Protein AF-A0A7X7US74-F1 (afdb_monomer)

Sequence (94 aa):
MIVTRLIMLAFLFCMTSCQKEELHFKEGDMEITVNPGEQWLHDFPLFLGFKQKNTPQFAIWIEDISGNYLATIFVTRKIATEGWIFNKGNRRKE

Solvent-accessible surface area (backbone atoms only — not comparable to full-atom values): 6534 Å² total; per-residue (Å²): 115,67,68,63,52,51,53,52,52,55,57,60,63,72,68,78,79,79,85,79,82,81,84,85,84,57,95,89,60,86,88,85,85,87,81,82,56,91,74,41,62,36,79,42,80,46,77,95,80,42,66,44,79,42,68,81,77,59,71,45,67,46,59,50,99,85,68,47,83,73,49,78,78,44,64,35,64,56,67,75,63,59,67,51,101,76,34,93,89,58,76,81,83,123

Mean predicted aligned error: 10.54 Å

Radius of gyration: 20.47 Å; Cα contacts (8 Å, |Δi|>4): 63; chains: 1; bounding box: 44×31×70 Å

Foldseek 3Di:
DVVVVVVVVVVVVVPPPDDDDDDDDDPPDDDDDDDDDPVQWDWDADPPRDTDTDGDWDWDFDAPPVRHTDGTPDGDPCVVVVDDPPSPVPPPPD

Structure (mmCIF, N/CA/C/O backbone):
data_AF-A0A7X7US74-F1
#
_entry.id   AF-A0A7X7US74-F1
#
loop_
_atom_site.group_PDB
_atom_site.id
_atom_site.type_symbol
_atom_site.label_atom_id
_atom_site.label_alt_id
_atom_site.label_comp_id
_atom_site.label_asym_id
_atom_site.label_entity_id
_atom_site.label_seq_id
_atom_site.pdbx_PDB_ins_code
_atom_site.Cartn_x
_atom_site.Cartn_y
_atom_site.Cartn_z
_atom_site.occupancy
_atom_site.B_iso_or_equiv
_atom_site.auth_seq_id
_atom_site.auth_comp_id
_atom_site.auth_asym_id
_atom_site.auth_atom_id
_atom_site.pdbx_PDB_model_num
ATOM 1 N N . MET A 1 1 ? -6.739 -5.568 -45.181 1.00 63.19 1 MET A N 1
ATOM 2 C CA . MET A 1 1 ? -7.502 -4.544 -44.423 1.00 63.19 1 MET A CA 1
ATOM 3 C C . MET A 1 1 ? -8.156 -5.083 -43.148 1.00 63.19 1 MET A C 1
ATOM 5 O O . MET A 1 1 ? -8.179 -4.359 -42.166 1.00 63.19 1 MET A O 1
ATOM 9 N N . ILE A 1 2 ? -8.670 -6.321 -43.118 1.00 77.00 2 ILE A N 1
ATOM 10 C CA . ILE A 1 2 ? -9.289 -6.912 -41.909 1.00 77.00 2 ILE A CA 1
ATOM 11 C C . ILE A 1 2 ? -8.244 -7.268 -40.836 1.00 77.00 2 ILE A C 1
ATOM 13 O O . ILE A 1 2 ? -8.411 -6.923 -39.673 1.00 77.00 2 ILE A O 1
ATOM 17 N N . VAL A 1 3 ? -7.119 -7.865 -41.239 1.00 78.31 3 VAL A N 1
ATOM 18 C CA . VAL A 1 3 ? -6.031 -8.262 -40.324 1.00 78.31 3 VAL A CA 1
ATOM 19 C C . VAL A 1 3 ? -5.415 -7.056 -39.607 1.00 78.31 3 VAL A C 1
ATOM 21 O O . VAL A 1 3 ? -5.217 -7.083 -38.399 1.00 78.31 3 VAL A O 1
ATOM 24 N N . THR A 1 4 ? -5.198 -5.948 -40.319 1.00 75.00 4 THR A N 1
ATOM 25 C CA . THR A 1 4 ? -4.694 -4.702 -39.724 1.00 75.00 4 THR A CA 1
ATOM 26 C C . THR A 1 4 ? -5.680 -4.063 -38.742 1.00 75.00 4 THR A C 1
ATOM 28 O O . THR A 1 4 ? -5.248 -3.481 -37.753 1.00 75.00 4 THR A O 1
ATOM 31 N N . ARG A 1 5 ? -6.996 -4.214 -38.952 1.00 77.12 5 ARG A N 1
ATOM 32 C CA . ARG A 1 5 ? -8.019 -3.752 -37.995 1.00 77.12 5 ARG A CA 1
ATOM 33 C C . ARG A 1 5 ? -8.062 -4.609 -36.727 1.00 77.12 5 ARG A C 1
ATOM 35 O O . ARG A 1 5 ? -8.221 -4.056 -35.646 1.00 77.12 5 ARG A O 1
ATOM 42 N N . LEU A 1 6 ? -7.866 -5.922 -36.847 1.00 81.00 6 LEU A N 1
ATOM 43 C CA . LEU A 1 6 ? -7.801 -6.839 -35.701 1.00 81.00 6 LEU A CA 1
ATOM 44 C C . LEU A 1 6 ? -6.566 -6.581 -34.824 1.00 81.00 6 LEU A C 1
ATOM 46 O O . LEU A 1 6 ? -6.682 -6.550 -33.603 1.00 81.00 6 LEU A O 1
ATOM 50 N N . ILE A 1 7 ? -5.409 -6.318 -35.440 1.00 82.19 7 ILE A N 1
ATOM 51 C CA . ILE A 1 7 ? -4.170 -5.985 -34.717 1.00 82.19 7 ILE A CA 1
ATOM 52 C C . ILE A 1 7 ? -4.311 -4.653 -33.963 1.00 82.19 7 ILE A C 1
ATOM 54 O O . ILE A 1 7 ? -3.919 -4.561 -32.802 1.00 82.19 7 ILE A O 1
ATOM 58 N N . MET A 1 8 ? -4.925 -3.639 -34.583 1.00 78.94 8 MET A N 1
ATOM 59 C CA . MET A 1 8 ? -5.200 -2.354 -33.923 1.00 78.94 8 MET A CA 1
ATOM 60 C C . MET A 1 8 ? -6.168 -2.497 -32.737 1.00 78.94 8 MET A C 1
ATOM 62 O O . MET A 1 8 ? -5.965 -1.853 -31.709 1.00 78.94 8 MET A O 1
ATOM 66 N N . LEU A 1 9 ? -7.186 -3.362 -32.840 1.00 80.81 9 LEU A N 1
ATOM 67 C CA . LEU A 1 9 ? -8.120 -3.628 -31.737 1.00 80.81 9 LEU A CA 1
ATOM 68 C C . LEU A 1 9 ? -7.439 -4.331 -30.552 1.00 80.81 9 LE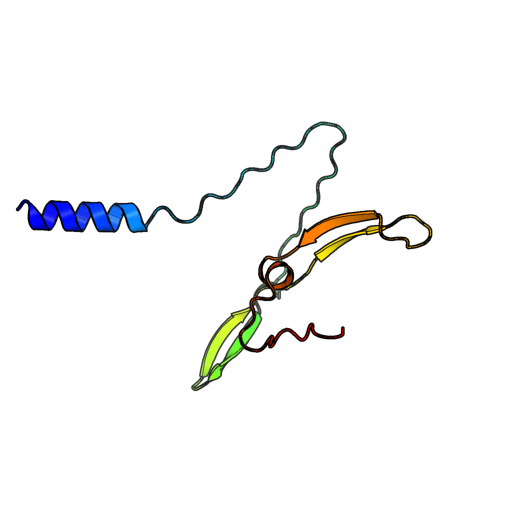U A C 1
ATOM 70 O O . LEU A 1 9 ? -7.699 -3.984 -29.402 1.00 80.81 9 LEU A 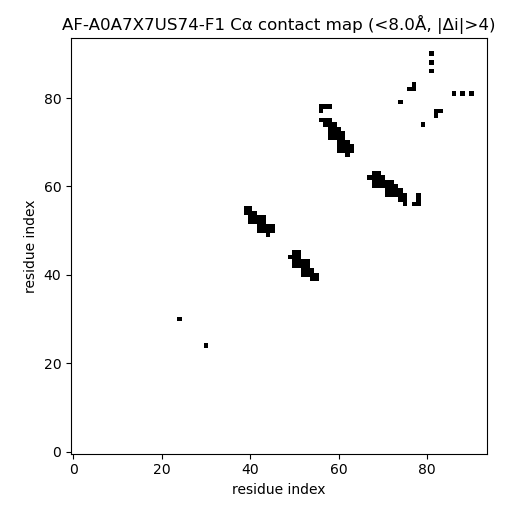O 1
ATOM 74 N N . ALA A 1 10 ? -6.549 -5.289 -30.830 1.00 79.50 10 ALA A N 1
ATOM 75 C CA . ALA A 1 10 ? -5.786 -5.997 -29.803 1.00 79.50 10 ALA A CA 1
ATOM 76 C C . ALA A 1 10 ? -4.838 -5.054 -29.040 1.00 79.50 10 ALA A C 1
ATOM 78 O O . ALA A 1 10 ? -4.756 -5.121 -27.816 1.00 79.50 10 ALA A O 1
ATOM 79 N N . PHE A 1 11 ? -4.189 -4.117 -29.743 1.00 77.06 11 PHE A N 1
ATOM 80 C CA . PHE A 1 11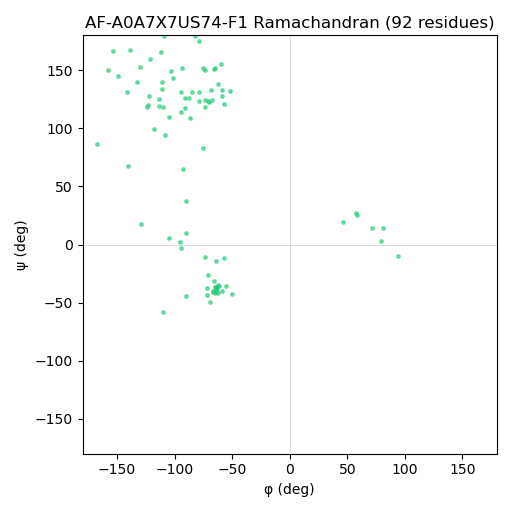 ? -3.349 -3.089 -29.119 1.00 77.06 11 PHE A CA 1
ATOM 81 C C . PHE A 1 11 ? -4.141 -2.135 -28.215 1.00 77.06 11 PHE A C 1
ATOM 83 O O . PHE A 1 11 ? -3.639 -1.745 -27.162 1.00 77.06 11 PHE A O 1
ATOM 90 N N . LEU A 1 12 ? -5.380 -1.788 -28.583 1.00 71.31 12 LEU A N 1
ATOM 91 C CA . LEU A 1 12 ? -6.246 -0.943 -27.753 1.00 71.31 12 LEU A CA 1
ATOM 92 C C . LEU A 1 12 ? -6.630 -1.628 -26.429 1.00 71.31 12 LEU A C 1
ATOM 94 O O . LEU A 1 12 ? -6.687 -0.969 -25.393 1.00 71.31 12 LEU A O 1
ATOM 98 N N . PHE A 1 13 ? -6.847 -2.948 -26.451 1.00 69.00 13 PHE A N 1
ATOM 99 C CA . PHE A 1 13 ? -7.198 -3.740 -25.264 1.00 69.00 13 PHE A CA 1
ATOM 100 C C . PHE A 1 13 ? -6.029 -3.912 -24.279 1.00 69.00 13 PHE A C 1
ATOM 102 O O . PHE A 1 13 ? -6.249 -4.054 -23.080 1.00 69.00 13 PHE A O 1
ATOM 109 N N . CYS A 1 14 ? -4.779 -3.855 -24.748 1.00 67.81 14 CYS A N 1
ATOM 110 C CA . CYS A 1 14 ? -3.599 -3.951 -23.882 1.00 67.81 14 CYS A CA 1
ATOM 111 C C . CYS A 1 14 ? -3.327 -2.687 -23.044 1.00 67.81 14 CYS A C 1
ATOM 113 O O . CYS A 1 14 ? -2.492 -2.735 -22.142 1.00 67.81 14 CYS A O 1
ATOM 115 N N . MET A 1 15 ? -4.011 -1.569 -23.313 1.00 62.88 15 MET A N 1
ATOM 116 C CA . MET A 1 15 ? -3.774 -0.288 -22.630 1.00 62.88 15 MET A CA 1
ATOM 117 C C . MET A 1 15 ? -4.693 -0.043 -21.421 1.00 62.88 15 MET A C 1
ATOM 119 O O . MET A 1 15 ? -4.524 0.949 -20.713 1.00 62.88 15 MET A O 1
ATOM 123 N N . THR A 1 16 ? -5.645 -0.935 -21.132 1.00 64.44 16 THR A N 1
ATOM 124 C CA . THR A 1 16 ? -6.555 -0.807 -19.981 1.00 64.44 16 THR A CA 1
ATOM 125 C C . THR A 1 16 ? -5.998 -1.539 -18.760 1.00 64.44 16 THR A C 1
ATOM 127 O O . THR A 1 16 ? -6.549 -2.543 -18.319 1.00 64.44 16 THR A O 1
ATOM 130 N N . SER A 1 17 ? -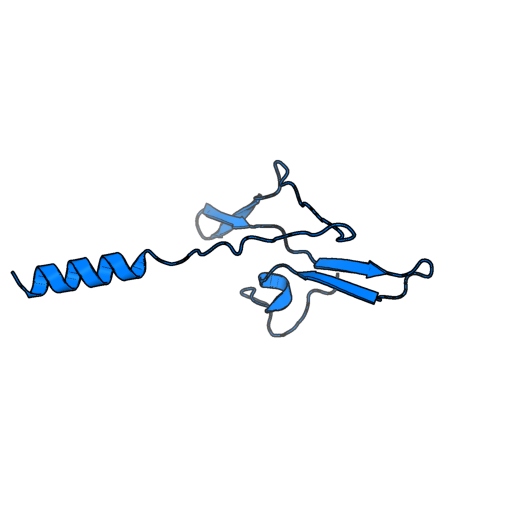4.870 -1.087 -18.214 1.00 60.44 17 SER A N 1
ATOM 131 C CA . SER A 1 17 ? -4.321 -1.697 -16.996 1.00 60.44 17 SER A CA 1
ATOM 132 C C . SER A 1 17 ? -3.759 -0.656 -16.040 1.00 60.44 17 SER A C 1
ATOM 134 O O . SER A 1 17 ? -2.557 -0.605 -15.796 1.00 60.44 17 SER A O 1
ATOM 136 N N . CYS A 1 18 ? -4.646 0.167 -15.482 1.00 63.69 18 CYS A N 1
ATOM 137 C CA . CYS A 1 18 ? -4.490 0.726 -14.139 1.00 63.69 18 CYS A CA 1
ATOM 138 C C . CYS A 1 18 ? -5.826 1.351 -13.720 1.00 63.69 18 CYS A C 1
ATOM 140 O O . CYS A 1 18 ? -6.065 2.533 -13.959 1.00 63.69 18 CYS A O 1
ATOM 142 N N . GLN A 1 19 ? -6.731 0.557 -13.150 1.00 63.84 19 GLN A N 1
ATOM 143 C CA . GLN A 1 19 ? -7.917 1.112 -12.505 1.00 63.84 19 GLN A CA 1
ATOM 144 C C . GLN A 1 19 ? -7.515 1.431 -11.065 1.00 63.84 19 GLN A C 1
ATOM 146 O O . GLN A 1 19 ? -7.207 0.527 -10.290 1.00 63.84 19 GLN A O 1
ATOM 151 N N . LYS A 1 20 ? -7.403 2.722 -10.737 1.00 67.50 20 LYS A N 1
ATOM 152 C CA . LYS A 1 20 ? -7.277 3.145 -9.341 1.00 67.50 20 LYS A CA 1
ATOM 153 C C . LYS A 1 20 ? -8.647 2.970 -8.705 1.00 67.50 20 LYS A C 1
ATOM 155 O O . LYS A 1 20 ? -9.628 3.482 -9.233 1.00 67.50 20 LYS A O 1
ATOM 160 N N . GLU A 1 21 ? -8.704 2.216 -7.621 1.00 74.88 21 GLU A N 1
ATOM 161 C CA . GLU A 1 21 ? -9.906 2.127 -6.805 1.00 74.88 21 GLU A CA 1
ATOM 162 C C . GLU A 1 21 ? -10.086 3.469 -6.088 1.00 74.88 21 GLU A C 1
ATOM 164 O O . GLU A 1 21 ? -9.161 3.956 -5.433 1.00 74.88 21 GLU A O 1
ATOM 169 N N . GLU A 1 22 ? -11.234 4.112 -6.287 1.00 76.88 22 GLU A N 1
ATOM 170 C CA . GLU A 1 22 ? -11.581 5.323 -5.551 1.00 76.88 22 GLU A CA 1
ATOM 171 C C . GLU A 1 22 ? -12.062 4.923 -4.155 1.00 76.88 22 GLU A C 1
ATOM 173 O O . GLU A 1 22 ? -12.978 4.115 -4.003 1.00 76.88 22 GLU A O 1
ATOM 178 N N . LEU A 1 23 ? -11.415 5.469 -3.126 1.00 80.06 23 LEU A N 1
ATOM 179 C CA . LEU A 1 23 ? -11.816 5.266 -1.739 1.00 80.06 23 LEU A CA 1
ATOM 180 C C . LEU A 1 23 ? -12.898 6.288 -1.380 1.00 80.06 23 LEU A C 1
ATOM 182 O O . LEU A 1 23 ? -12.731 7.485 -1.618 1.00 80.06 23 LEU A O 1
ATOM 186 N N . HIS A 1 24 ? -13.994 5.820 -0.786 1.00 85.12 24 HIS A N 1
ATOM 187 C CA . HIS A 1 24 ? -15.071 6.671 -0.286 1.00 85.12 24 HIS A CA 1
ATOM 188 C C . HIS A 1 24 ? -15.128 6.584 1.237 1.00 85.12 24 HIS A C 1
ATOM 190 O O . HIS A 1 24 ? -15.383 5.510 1.779 1.00 85.12 24 HIS A O 1
ATOM 196 N N . PHE A 1 25 ? -14.930 7.718 1.906 1.00 85.94 25 PHE A N 1
ATOM 197 C CA . PHE A 1 25 ? -14.973 7.830 3.364 1.00 85.94 25 PHE A CA 1
ATOM 198 C C . PHE A 1 25 ? -16.303 8.435 3.824 1.00 85.94 25 PHE A C 1
ATOM 200 O O . PHE A 1 25 ? -16.866 9.313 3.160 1.00 85.94 25 PHE A O 1
ATOM 207 N N . LYS A 1 26 ? -16.812 7.956 4.957 1.00 90.88 26 LYS A N 1
ATOM 208 C CA . LYS A 1 26 ? -18.027 8.434 5.626 1.00 90.88 26 LYS A CA 1
ATOM 209 C C . LYS A 1 26 ? -17.677 9.111 6.949 1.00 90.88 26 LYS A C 1
ATOM 211 O O . LYS A 1 26 ? -16.573 8.987 7.469 1.00 90.88 26 LYS A O 1
ATOM 216 N N . GLU A 1 27 ? -18.640 9.835 7.508 1.00 91.62 27 GLU A N 1
ATOM 217 C CA . GLU A 1 27 ? -18.494 10.426 8.837 1.00 91.62 27 GLU A CA 1
ATOM 218 C C . GLU A 1 27 ? -18.223 9.335 9.888 1.00 91.62 27 GLU A C 1
ATOM 220 O O . GLU A 1 27 ? -18.955 8.348 9.969 1.00 91.62 27 GLU A O 1
ATOM 225 N N . GLY A 1 28 ? -17.155 9.517 10.671 1.00 89.38 28 GLY A N 1
ATOM 226 C CA . GLY A 1 28 ? -16.670 8.537 11.648 1.00 89.38 28 GLY A CA 1
ATOM 227 C C . GLY A 1 28 ? -15.573 7.598 11.133 1.00 89.38 28 GLY A C 1
ATOM 228 O O . GLY A 1 28 ? -14.961 6.907 11.948 1.00 89.38 28 GLY A O 1
ATOM 229 N N . ASP A 1 29 ? -15.279 7.596 9.829 1.00 89.88 29 ASP A N 1
ATOM 230 C CA . ASP A 1 29 ? -14.167 6.817 9.283 1.0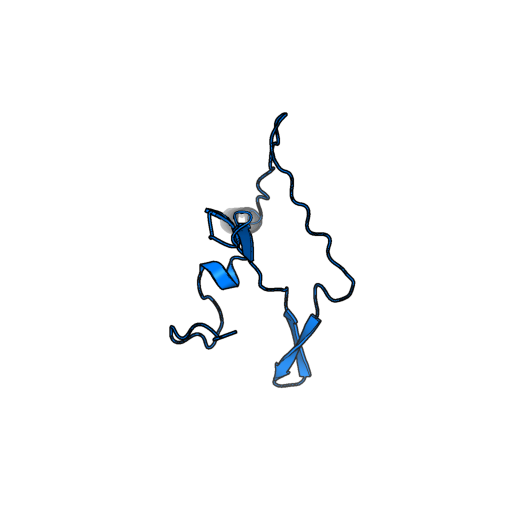0 89.88 29 ASP A CA 1
ATOM 231 C C . ASP A 1 29 ? -12.810 7.446 9.636 1.00 89.88 29 ASP A C 1
ATOM 233 O O . ASP A 1 29 ? -12.660 8.663 9.767 1.00 89.88 29 ASP A O 1
ATOM 237 N N . MET A 1 30 ? -11.791 6.593 9.756 1.00 84.88 30 MET A N 1
ATOM 238 C CA . MET A 1 30 ? -10.400 7.014 9.897 1.00 84.88 30 MET A CA 1
ATOM 239 C C . MET A 1 30 ? -9.756 7.121 8.514 1.00 84.88 30 MET A C 1
ATOM 241 O O . MET A 1 30 ? -9.600 6.118 7.817 1.00 84.88 30 MET A O 1
ATOM 245 N N . GLU A 1 31 ? -9.335 8.326 8.137 1.00 88.88 31 GLU A N 1
ATOM 246 C CA . GLU A 1 31 ? -8.551 8.556 6.926 1.00 88.88 31 GLU A CA 1
ATOM 247 C C . GLU A 1 31 ? -7.053 8.569 7.254 1.00 88.88 31 GLU A C 1
ATOM 249 O O . GLU A 1 31 ? -6.601 9.263 8.168 1.00 88.88 31 GLU A O 1
ATOM 254 N N . ILE A 1 32 ? -6.270 7.812 6.483 1.00 87.38 32 ILE A N 1
ATOM 255 C CA . ILE A 1 32 ? -4.810 7.809 6.570 1.00 87.38 32 ILE A CA 1
ATOM 256 C C . ILE A 1 32 ? -4.237 8.147 5.204 1.00 87.38 32 ILE A C 1
ATOM 258 O O . ILE A 1 32 ? -4.384 7.387 4.247 1.00 87.38 32 ILE A O 1
ATOM 262 N N . THR A 1 33 ? -3.508 9.258 5.150 1.00 90.12 33 THR A N 1
ATOM 263 C CA . THR A 1 33 ? -2.862 9.739 3.929 1.00 90.12 33 THR A CA 1
ATOM 264 C C . THR A 1 33 ? -1.351 9.676 4.076 1.00 90.12 33 THR A C 1
ATOM 266 O O . THR A 1 33 ? -0.771 10.244 5.001 1.00 90.12 33 THR A O 1
ATOM 269 N N . VAL A 1 34 ? -0.699 8.993 3.134 1.00 89.75 34 VAL A N 1
ATOM 270 C CA . VAL A 1 34 ? 0.761 8.899 3.074 1.00 89.75 34 VAL A CA 1
ATOM 271 C C . VAL A 1 34 ? 1.274 9.788 1.950 1.00 89.75 34 VAL A C 1
ATOM 273 O O . VAL A 1 34 ? 1.091 9.488 0.770 1.00 89.75 34 VAL A O 1
ATOM 276 N N . ASN A 1 35 ? 1.931 10.883 2.324 1.00 92.38 35 ASN A N 1
ATOM 277 C CA . ASN A 1 35 ? 2.482 11.837 1.370 1.00 92.38 35 ASN A CA 1
ATOM 278 C C . ASN A 1 35 ? 3.931 11.466 1.010 1.00 92.38 35 ASN A C 1
ATOM 280 O O . ASN A 1 35 ? 4.760 11.313 1.912 1.00 92.38 35 ASN A O 1
ATOM 284 N N . PRO A 1 36 ? 4.269 11.324 -0.283 1.00 90.88 36 PRO A N 1
ATOM 285 C CA . PRO A 1 36 ? 5.623 10.991 -0.697 1.00 90.88 36 PRO A CA 1
ATOM 286 C C . PRO A 1 36 ? 6.572 12.176 -0.475 1.00 90.88 36 PRO A C 1
ATOM 288 O O . PRO A 1 36 ? 6.365 13.259 -1.014 1.00 90.88 36 PRO A O 1
ATOM 291 N N . GLY A 1 37 ? 7.639 11.956 0.294 1.00 90.56 37 GLY A N 1
ATOM 292 C CA . GLY A 1 37 ? 8.769 12.886 0.379 1.00 90.56 37 GLY A CA 1
ATOM 293 C C . GLY A 1 37 ? 9.762 12.714 -0.777 1.00 90.56 37 GLY A C 1
ATOM 294 O O . GLY A 1 37 ? 9.625 11.812 -1.604 1.00 90.56 37 GLY A O 1
ATOM 295 N N . GLU A 1 38 ? 10.822 13.526 -0.801 1.00 89.31 38 GLU A N 1
ATOM 296 C CA . GLU A 1 38 ? 11.853 13.486 -1.858 1.00 89.31 38 GLU A CA 1
ATOM 297 C C . GLU A 1 38 ? 12.489 12.098 -2.035 1.00 89.31 38 GLU A C 1
ATOM 299 O O . GLU A 1 38 ? 12.780 11.668 -3.149 1.00 89.31 38 GLU A O 1
ATOM 304 N N . GLN A 1 39 ? 12.661 11.365 -0.933 1.00 87.31 39 GLN A N 1
ATOM 305 C CA . GLN A 1 39 ? 13.288 10.040 -0.910 1.00 87.31 39 GLN A CA 1
ATOM 306 C C . GLN A 1 39 ? 12.290 8.884 -1.096 1.00 87.31 39 GLN A C 1
ATOM 308 O O . GLN A 1 39 ? 12.652 7.718 -0.923 1.00 87.31 39 GLN A O 1
ATOM 313 N N . TRP A 1 40 ? 11.034 9.171 -1.462 1.00 90.75 40 TRP A N 1
ATOM 314 C CA . TRP A 1 40 ? 10.018 8.135 -1.684 1.00 90.75 40 TRP A CA 1
ATOM 315 C C . TRP A 1 40 ? 10.394 7.179 -2.824 1.00 90.75 40 TRP A C 1
ATOM 317 O O . TRP A 1 40 ? 10.108 5.988 -2.766 1.00 90.75 40 TRP A O 1
ATOM 327 N N . LEU A 1 41 ? 11.064 7.674 -3.866 1.00 90.75 41 LEU A N 1
ATOM 328 C CA . LEU A 1 41 ? 11.619 6.840 -4.931 1.00 90.75 41 LEU A CA 1
ATOM 329 C C . LEU A 1 41 ? 13.134 6.993 -4.963 1.00 90.75 41 LEU A C 1
ATOM 331 O O . LEU A 1 41 ? 13.653 7.928 -5.575 1.00 90.75 41 LEU A O 1
ATOM 335 N N . HIS A 1 42 ? 13.848 6.042 -4.369 1.00 84.06 42 HIS A N 1
ATOM 336 C CA . HIS A 1 42 ? 15.307 6.025 -4.442 1.00 84.06 42 HIS A CA 1
ATOM 337 C C . HIS A 1 42 ? 15.802 5.160 -5.604 1.00 84.06 42 HIS A C 1
ATOM 339 O O . HIS A 1 42 ? 15.143 4.211 -6.041 1.00 84.06 42 HIS A O 1
ATOM 345 N N . ASP A 1 43 ? 16.982 5.508 -6.114 1.00 88.50 43 ASP A N 1
ATOM 346 C CA . ASP A 1 43 ? 17.684 4.708 -7.110 1.00 88.50 43 ASP A CA 1
ATOM 347 C C . ASP A 1 43 ? 18.265 3.457 -6.449 1.00 88.50 43 ASP A C 1
ATOM 349 O O . ASP A 1 43 ? 19.140 3.546 -5.589 1.00 88.50 43 ASP A O 1
ATOM 353 N N . PHE A 1 44 ? 17.819 2.286 -6.890 1.00 84.38 44 PHE A N 1
ATOM 354 C CA . PHE A 1 44 ? 18.476 1.023 -6.597 1.00 84.38 44 PHE A CA 1
ATOM 355 C C . PHE A 1 44 ? 19.423 0.675 -7.756 1.00 84.38 44 PHE A C 1
ATOM 357 O O . PHE A 1 44 ? 18.948 0.469 -8.880 1.00 84.38 44 PHE A O 1
ATOM 364 N N . PRO A 1 45 ? 20.749 0.653 -7.536 1.00 86.06 45 PRO A N 1
ATOM 365 C CA . PRO A 1 45 ? 21.703 0.339 -8.590 1.00 86.06 45 PRO A CA 1
ATOM 366 C C . PRO A 1 45 ? 21.579 -1.129 -9.012 1.00 86.06 45 PRO A C 1
ATOM 368 O O . PRO A 1 45 ? 21.539 -2.036 -8.183 1.00 86.06 45 PRO A O 1
ATOM 371 N N . LEU A 1 46 ? 21.535 -1.348 -10.321 1.00 84.81 46 LEU A N 1
ATOM 372 C CA . LEU A 1 46 ? 21.582 -2.652 -10.971 1.00 84.81 46 LEU A CA 1
ATOM 373 C C . LEU A 1 46 ? 22.929 -2.838 -11.685 1.00 84.81 46 LEU A C 1
ATOM 375 O O . LEU A 1 46 ? 23.810 -1.975 -11.674 1.00 84.81 46 LEU A O 1
ATOM 379 N N . PHE A 1 47 ? 23.097 -4.003 -12.308 1.00 86.06 47 PHE A N 1
ATOM 380 C CA . PHE A 1 47 ? 24.291 -4.333 -13.078 1.00 86.06 47 PHE A CA 1
ATOM 381 C C . PHE A 1 47 ? 24.435 -3.416 -14.310 1.00 86.06 47 PHE A C 1
ATOM 383 O O . PHE A 1 47 ? 23.443 -2.916 -14.838 1.00 86.06 47 PHE A O 1
ATOM 390 N N . LEU A 1 48 ? 25.671 -3.189 -14.771 1.00 90.06 48 LEU A N 1
ATOM 391 C CA . LEU A 1 48 ? 26.004 -2.336 -15.931 1.00 90.06 48 LEU A CA 1
ATOM 392 C C . LEU A 1 48 ? 25.550 -0.865 -15.828 1.00 90.06 48 LEU A C 1
ATOM 394 O O . LEU A 1 48 ? 25.352 -0.207 -16.844 1.00 90.06 48 LEU A O 1
ATOM 398 N N . GLY A 1 49 ? 25.385 -0.330 -14.615 1.00 89.31 49 GLY A N 1
ATOM 399 C CA . GLY A 1 49 ? 25.038 1.082 -14.411 1.00 89.31 49 GLY A CA 1
ATOM 400 C C . GLY A 1 49 ? 23.559 1.417 -14.621 1.00 89.31 49 GLY A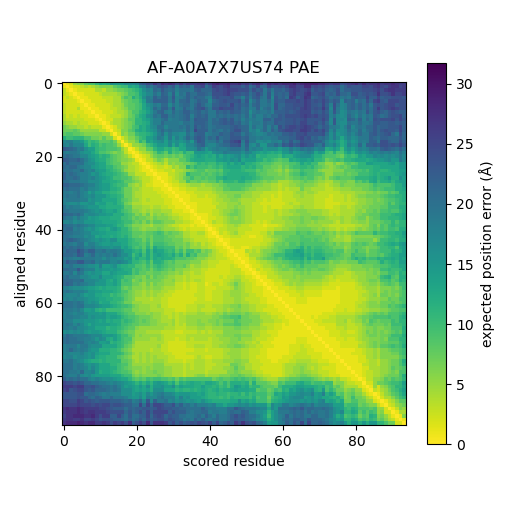 C 1
ATOM 401 O O . GLY A 1 49 ? 23.173 2.577 -14.473 1.00 89.31 49 GLY A O 1
ATOM 402 N N . PHE A 1 50 ? 22.713 0.422 -14.907 1.00 90.00 50 PHE A N 1
ATOM 403 C CA . PHE A 1 50 ? 21.266 0.601 -14.850 1.00 90.00 50 PHE A CA 1
ATOM 404 C C . PHE A 1 50 ? 20.818 0.859 -13.412 1.00 90.00 50 PHE A C 1
ATOM 406 O O . PHE A 1 50 ? 21.436 0.399 -12.453 1.00 90.00 50 PHE A O 1
ATOM 413 N N . LYS A 1 51 ? 19.720 1.592 -13.250 1.00 88.31 51 LYS A N 1
ATOM 414 C CA . LYS A 1 51 ? 19.111 1.865 -11.948 1.00 88.31 51 LYS A CA 1
ATOM 415 C C . LYS A 1 51 ? 17.617 1.616 -12.033 1.00 88.31 51 LYS A C 1
ATOM 417 O O . LYS A 1 51 ? 16.981 1.984 -13.019 1.00 88.31 51 LYS A O 1
ATOM 422 N N . GLN A 1 52 ? 17.058 1.024 -10.990 1.00 87.00 52 GLN A N 1
ATOM 423 C CA . GLN A 1 52 ? 15.622 0.837 -10.845 1.00 87.00 52 GLN A CA 1
ATOM 424 C C . GLN A 1 52 ? 15.111 1.720 -9.711 1.00 87.00 52 GLN A C 1
ATOM 426 O O . GLN A 1 52 ? 15.688 1.735 -8.628 1.00 87.00 52 GLN A O 1
ATOM 431 N N . LYS A 1 53 ? 14.006 2.439 -9.933 1.00 87.75 53 LYS A N 1
ATOM 432 C CA . LYS A 1 53 ? 13.333 3.158 -8.846 1.00 87.75 53 LYS A CA 1
ATOM 433 C C . LYS A 1 53 ? 12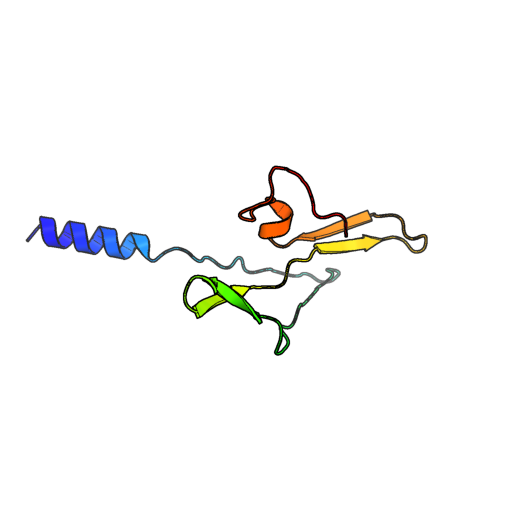.723 2.155 -7.874 1.00 87.75 53 LYS A C 1
ATOM 435 O O . LYS A 1 53 ? 11.928 1.301 -8.272 1.00 87.75 53 LYS A O 1
ATOM 440 N N . ASN A 1 54 ? 13.090 2.265 -6.604 1.00 83.19 54 ASN A N 1
ATOM 441 C CA . ASN A 1 54 ? 12.564 1.424 -5.545 1.00 83.19 54 ASN A CA 1
ATOM 442 C C . ASN A 1 54 ? 11.653 2.251 -4.633 1.00 83.19 54 ASN A C 1
ATOM 444 O O . ASN A 1 54 ? 12.076 3.233 -4.028 1.00 83.19 54 ASN A O 1
ATOM 448 N N . THR A 1 55 ? 10.384 1.850 -4.570 1.00 86.06 55 THR A N 1
ATOM 449 C CA . THR A 1 55 ? 9.388 2.395 -3.640 1.00 86.06 55 THR A CA 1
ATOM 450 C C . THR A 1 55 ? 9.626 1.853 -2.228 1.00 86.06 55 THR A C 1
ATOM 452 O O . THR A 1 55 ? 10.090 0.711 -2.099 1.00 86.06 55 THR A O 1
ATOM 455 N N . PRO A 1 56 ? 9.248 2.588 -1.166 1.00 87.69 56 PRO A N 1
ATOM 456 C CA . PRO A 1 56 ? 9.250 2.054 0.185 1.00 87.69 56 PRO A CA 1
ATOM 457 C C . PRO A 1 56 ? 8.333 0.835 0.290 1.00 87.69 56 PRO A C 1
ATOM 459 O O . PRO A 1 56 ? 7.390 0.646 -0.485 1.00 87.69 56 PRO A O 1
ATOM 462 N N . GLN A 1 57 ? 8.644 0.002 1.271 1.00 86.50 57 GLN A N 1
ATOM 463 C CA . GLN A 1 57 ? 7.877 -1.174 1.639 1.00 86.50 57 GLN A CA 1
ATOM 464 C C . GLN A 1 57 ? 7.513 -1.022 3.109 1.00 86.50 57 GLN A C 1
ATOM 466 O O . GLN A 1 57 ? 8.404 -0.869 3.938 1.00 86.50 57 GLN A O 1
ATOM 471 N N . PHE A 1 58 ? 6.220 -0.992 3.410 1.00 89.62 58 PHE A N 1
ATOM 472 C CA . PHE A 1 58 ? 5.721 -0.759 4.762 1.00 89.62 58 PHE A CA 1
ATOM 473 C C . PHE A 1 58 ? 4.342 -1.395 4.963 1.00 89.62 58 PHE A C 1
ATOM 475 O O . PHE A 1 58 ? 3.673 -1.797 3.997 1.00 89.62 58 PHE A O 1
ATOM 482 N N . ALA A 1 59 ? 3.949 -1.473 6.230 1.00 92.75 59 ALA A N 1
ATOM 483 C CA . ALA A 1 59 ? 2.609 -1.792 6.690 1.00 92.75 59 ALA A CA 1
ATOM 484 C C . ALA A 1 59 ? 2.174 -0.734 7.712 1.00 92.75 59 ALA A C 1
ATOM 486 O O . ALA A 1 59 ? 3.016 -0.126 8.371 1.00 92.75 59 ALA A O 1
ATOM 487 N N . ILE A 1 60 ? 0.869 -0.511 7.816 1.00 93.88 60 ILE A N 1
ATOM 488 C CA . ILE A 1 60 ? 0.242 0.354 8.815 1.00 93.88 60 ILE A CA 1
ATOM 489 C C . ILE A 1 60 ? -0.751 -0.517 9.575 1.00 93.88 60 ILE A C 1
ATOM 491 O O . ILE A 1 60 ? -1.582 -1.184 8.953 1.00 93.88 60 ILE A O 1
ATOM 495 N N . TRP A 1 61 ? -0.667 -0.519 10.899 1.00 95.62 61 TRP A N 1
ATOM 496 C CA . TRP A 1 61 ? -1.562 -1.263 11.781 1.00 95.62 61 TRP A CA 1
ATOM 497 C C . TRP A 1 61 ? -1.945 -0.418 12.997 1.00 95.62 61 TRP A C 1
ATOM 499 O O . TRP A 1 61 ? -1.361 0.638 13.239 1.00 95.62 61 TRP A O 1
ATOM 509 N N . ILE A 1 62 ? -2.956 -0.881 13.727 1.00 94.81 62 ILE A N 1
ATOM 510 C CA . ILE A 1 62 ? -3.450 -0.269 14.961 1.00 94.81 62 ILE A CA 1
ATOM 511 C C . ILE A 1 62 ? -3.107 -1.190 16.125 1.00 94.81 62 ILE A C 1
ATOM 513 O O . ILE A 1 62 ? -3.246 -2.413 16.020 1.00 94.81 62 ILE A O 1
ATOM 517 N N . GLU A 1 63 ? -2.700 -0.583 17.231 1.00 97.56 63 GLU A N 1
ATOM 518 C CA . GLU A 1 63 ? -2.468 -1.229 18.518 1.00 97.56 63 GLU A CA 1
ATOM 519 C C . GLU A 1 63 ? -3.351 -0.587 19.594 1.00 97.56 63 GLU A C 1
ATOM 521 O O . GLU A 1 63 ? -3.821 0.544 19.434 1.00 97.56 63 GLU A O 1
ATOM 526 N N . ASP A 1 64 ? -3.579 -1.302 20.694 1.00 97.25 64 ASP A N 1
ATOM 527 C CA . ASP A 1 64 ? -4.138 -0.702 21.903 1.00 97.25 64 ASP A CA 1
ATOM 528 C C . ASP A 1 64 ? -3.071 0.070 22.706 1.00 97.25 64 ASP A C 1
ATOM 530 O O . ASP A 1 64 ? -1.878 0.046 22.407 1.00 97.25 64 ASP A O 1
ATOM 534 N N . ILE A 1 65 ? -3.493 0.750 23.776 1.00 97.62 65 ILE A N 1
ATOM 535 C CA . ILE A 1 65 ? -2.588 1.528 24.644 1.00 97.62 65 ILE A CA 1
ATOM 536 C C . ILE A 1 65 ? -1.539 0.678 25.380 1.00 97.62 65 ILE A C 1
ATOM 538 O O . ILE A 1 65 ? -0.605 1.228 25.958 1.00 97.62 65 ILE A O 1
ATOM 542 N N . SER A 1 66 ? -1.714 -0.644 25.407 1.00 98.12 66 SER A N 1
ATOM 543 C CA . SER A 1 66 ? -0.772 -1.599 25.996 1.00 98.12 66 SER A CA 1
ATOM 544 C C . SER A 1 66 ? 0.183 -2.187 24.948 1.00 98.12 66 SER A C 1
ATOM 546 O O . SER A 1 66 ? 1.020 -3.018 25.300 1.00 98.12 66 SER A O 1
ATOM 548 N N . GLY A 1 67 ? 0.083 -1.758 23.683 1.00 96.94 67 GLY A N 1
ATOM 549 C CA . GLY A 1 67 ? 0.898 -2.240 22.567 1.00 96.94 67 GLY A CA 1
ATOM 550 C C . GLY A 1 67 ? 0.414 -3.562 21.965 1.00 96.94 67 GLY A C 1
ATOM 551 O O . GLY A 1 67 ? 1.158 -4.209 21.228 1.00 96.94 67 GLY A O 1
ATOM 552 N N . ASN A 1 68 ? -0.807 -4.012 22.272 1.00 97.56 68 ASN A N 1
ATOM 553 C CA . ASN A 1 68 ? -1.343 -5.223 21.653 1.00 97.56 68 ASN A CA 1
ATOM 554 C C . ASN A 1 68 ? -1.854 -4.910 20.244 1.00 97.56 68 ASN A C 1
ATOM 556 O O . ASN A 1 68 ? -2.644 -3.986 20.054 1.00 97.56 68 ASN A O 1
ATOM 560 N N . TYR A 1 69 ? -1.457 -5.721 19.262 1.00 96.31 69 TYR A N 1
ATOM 561 C CA . TYR A 1 69 ? -1.955 -5.634 17.889 1.00 96.31 69 TYR A CA 1
ATOM 562 C C . TYR A 1 69 ? -3.481 -5.803 17.823 1.00 96.31 69 TYR A C 1
ATOM 564 O O . TYR A 1 69 ? -4.028 -6.759 18.376 1.00 96.31 69 TYR A O 1
ATOM 572 N N . LEU A 1 70 ? -4.150 -4.919 17.078 1.00 95.19 70 LEU A N 1
ATOM 573 C CA . LEU A 1 70 ? -5.591 -4.982 16.830 1.00 95.19 70 LEU A CA 1
ATOM 574 C C . LEU A 1 70 ? -5.905 -5.355 15.379 1.00 95.19 70 LEU A C 1
ATOM 576 O O . LEU A 1 70 ? -6.595 -6.342 15.125 1.00 95.19 70 LEU A O 1
ATOM 580 N N . ALA A 1 71 ? -5.414 -4.570 14.417 1.00 92.81 71 ALA A N 1
ATOM 581 C CA . ALA A 1 71 ? -5.734 -4.763 13.004 1.00 92.81 71 ALA A CA 1
ATOM 582 C C . ALA A 1 71 ? -4.695 -4.133 12.072 1.00 92.81 71 ALA A C 1
ATOM 584 O O . ALA A 1 71 ? -4.114 -3.096 12.380 1.00 92.81 71 ALA A O 1
ATOM 585 N N . THR A 1 72 ? -4.520 -4.725 10.890 1.00 92.81 72 THR A N 1
ATOM 586 C CA . THR A 1 72 ? -3.737 -4.151 9.789 1.00 92.81 72 THR A CA 1
ATOM 587 C C . THR A 1 72 ? -4.642 -3.258 8.947 1.00 92.81 72 THR A C 1
ATOM 589 O O . THR A 1 72 ? -5.678 -3.714 8.469 1.00 92.81 72 THR A O 1
ATOM 592 N N . ILE A 1 73 ? -4.238 -2.007 8.734 1.00 91.94 73 ILE A N 1
ATOM 593 C CA . ILE A 1 73 ? -4.957 -1.037 7.897 1.00 91.94 73 ILE A CA 1
ATOM 594 C C . ILE A 1 73 ? -4.481 -1.123 6.448 1.00 91.94 73 ILE A C 1
ATOM 596 O O . ILE A 1 73 ? -5.275 -1.101 5.512 1.00 91.94 73 ILE A O 1
ATOM 600 N N . PHE A 1 74 ? -3.165 -1.206 6.251 1.00 91.31 74 PHE A N 1
ATOM 601 C CA . PHE A 1 74 ? -2.565 -1.181 4.925 1.00 91.31 74 PHE A CA 1
ATOM 602 C C . PHE A 1 74 ? -1.279 -1.993 4.892 1.00 91.31 74 PHE A C 1
ATOM 604 O O . PHE A 1 74 ? -0.492 -1.984 5.836 1.00 91.31 74 PHE A O 1
ATOM 611 N N . VAL A 1 75 ? -1.026 -2.646 3.762 1.00 91.31 75 VAL A N 1
ATOM 612 C CA . VAL A 1 75 ? 0.245 -3.307 3.487 1.00 91.31 75 VAL A CA 1
ATOM 613 C C . VAL A 1 75 ? 0.618 -3.110 2.024 1.00 91.31 75 VAL A C 1
ATOM 615 O O . VAL A 1 75 ? -0.177 -3.335 1.110 1.00 91.31 75 VAL A O 1
ATOM 618 N N . THR A 1 76 ? 1.858 -2.691 1.779 1.00 88.69 76 THR A N 1
ATOM 619 C CA . THR A 1 76 ? 2.371 -2.617 0.406 1.00 88.69 76 THR A CA 1
ATOM 620 C C . THR A 1 76 ? 2.391 -4.009 -0.234 1.00 88.69 76 THR A C 1
ATOM 622 O O . THR A 1 76 ? 2.823 -4.983 0.384 1.00 88.69 76 THR A O 1
ATOM 625 N N . ARG A 1 77 ? 1.987 -4.115 -1.509 1.00 85.12 77 ARG A N 1
ATOM 626 C CA . ARG A 1 77 ? 1.901 -5.401 -2.232 1.00 85.12 77 ARG A CA 1
ATOM 627 C C . ARG A 1 77 ? 3.174 -6.246 -2.121 1.00 85.12 77 ARG A C 1
ATOM 629 O O . ARG A 1 77 ? 3.071 -7.445 -1.918 1.00 85.12 77 ARG A O 1
ATOM 636 N N . LYS A 1 78 ? 4.363 -5.639 -2.243 1.00 82.00 78 LYS A N 1
ATOM 637 C CA . LYS A 1 78 ? 5.642 -6.370 -2.156 1.00 82.00 78 LYS A CA 1
ATOM 638 C C . LYS A 1 78 ? 5.807 -7.096 -0.817 1.00 82.00 78 LYS A C 1
ATOM 640 O O . LYS A 1 78 ? 6.272 -8.229 -0.837 1.00 82.00 78 LYS A O 1
ATOM 645 N N . ILE A 1 79 ? 5.397 -6.471 0.293 1.00 84.44 79 ILE A N 1
ATOM 646 C CA . ILE A 1 79 ? 5.366 -7.093 1.624 1.00 84.44 79 ILE A CA 1
ATOM 647 C C . ILE A 1 79 ? 4.279 -8.165 1.684 1.00 84.44 79 ILE A C 1
ATOM 649 O O . ILE A 1 79 ? 4.572 -9.295 2.052 1.00 84.44 79 ILE A O 1
ATOM 653 N N . ALA A 1 80 ? 3.055 -7.839 1.258 1.00 84.88 80 ALA A N 1
ATOM 654 C CA . ALA A 1 80 ? 1.905 -8.744 1.344 1.00 84.88 80 ALA A CA 1
ATOM 655 C C . ALA A 1 80 ? 2.080 -10.047 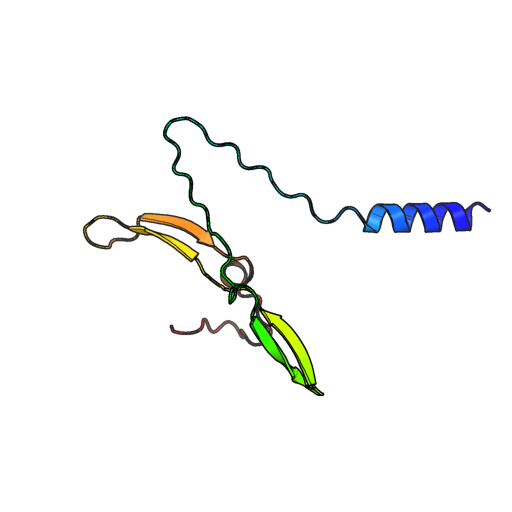0.551 1.00 84.88 80 ALA A C 1
ATOM 657 O O . ALA A 1 80 ? 1.592 -11.094 0.961 1.00 84.88 80 ALA A O 1
ATOM 658 N N . THR A 1 81 ? 2.745 -9.977 -0.604 1.00 83.25 81 THR A N 1
ATOM 659 C CA . THR A 1 81 ? 2.938 -11.126 -1.496 1.00 83.25 81 THR A CA 1
ATOM 660 C C . THR A 1 81 ? 4.344 -11.684 -1.443 1.00 83.25 81 THR A C 1
ATOM 662 O O . THR A 1 81 ? 4.674 -12.519 -2.283 1.00 83.25 81 THR A O 1
ATOM 665 N N . GLU A 1 82 ? 5.202 -11.184 -0.547 1.00 73.94 82 GLU A N 1
ATOM 666 C CA . GLU A 1 82 ? 6.551 -11.729 -0.409 1.00 73.94 82 GLU A CA 1
ATOM 667 C C . GLU A 1 82 ? 7.367 -11.674 -1.730 1.00 73.94 82 GLU A C 1
ATOM 669 O O . GLU A 1 82 ? 8.258 -12.480 -2.005 1.00 73.94 82 GLU A O 1
ATOM 674 N N . GLY A 1 83 ? 7.029 -10.708 -2.592 1.00 69.12 83 GLY A N 1
ATOM 675 C CA . GLY A 1 83 ? 7.303 -10.738 -4.031 1.00 69.12 83 GLY A CA 1
ATOM 676 C C . GLY A 1 83 ? 8.637 -10.126 -4.458 1.00 69.12 83 GLY A C 1
ATOM 677 O O . GLY A 1 83 ? 8.681 -9.438 -5.479 1.00 69.12 83 GLY A O 1
ATOM 678 N N . TRP A 1 84 ? 9.715 -10.298 -3.687 1.00 73.88 84 TRP A N 1
ATOM 679 C CA . TRP A 1 84 ? 11.053 -9.818 -4.069 1.00 73.88 84 TRP A CA 1
ATOM 680 C C . TRP A 1 84 ? 11.969 -10.945 -4.561 1.00 73.88 84 TRP A C 1
ATOM 682 O O . TRP A 1 84 ? 11.893 -12.083 -4.105 1.00 73.88 84 TRP A O 1
ATOM 692 N N . ILE A 1 85 ? 12.877 -10.588 -5.481 1.00 62.38 85 ILE A N 1
ATOM 693 C CA . ILE A 1 85 ? 13.685 -11.482 -6.344 1.00 62.38 85 ILE A CA 1
ATOM 694 C C . ILE A 1 85 ? 14.554 -12.501 -5.566 1.00 62.38 85 ILE A C 1
ATOM 696 O O . ILE A 1 85 ? 15.031 -13.474 -6.139 1.00 62.38 85 ILE A O 1
ATOM 700 N N . PHE A 1 86 ? 14.698 -12.353 -4.247 1.00 66.75 86 PHE A N 1
ATOM 701 C CA . PHE A 1 86 ? 15.517 -13.229 -3.400 1.00 66.75 86 PHE A CA 1
ATOM 702 C C . PHE A 1 86 ? 14.805 -13.766 -2.157 1.00 66.75 86 PHE A C 1
ATOM 704 O O . PHE A 1 86 ? 15.479 -14.206 -1.229 1.00 66.75 86 PHE A O 1
ATOM 711 N N . ASN A 1 87 ? 13.470 -13.730 -2.104 1.00 69.56 87 ASN A N 1
ATOM 712 C CA . ASN A 1 87 ? 12.781 -14.034 -0.855 1.00 69.56 87 ASN A CA 1
ATOM 713 C C . ASN A 1 87 ? 12.981 -15.481 -0.366 1.00 69.56 87 ASN A C 1
ATOM 715 O O . ASN A 1 87 ? 13.161 -15.672 0.822 1.00 69.56 87 ASN A O 1
ATOM 719 N N . LYS A 1 88 ? 13.034 -16.519 -1.213 1.00 67.44 88 LYS A N 1
ATOM 720 C CA . LYS A 1 88 ? 13.210 -17.933 -0.772 1.00 67.44 88 LYS A CA 1
ATOM 721 C C . LYS A 1 88 ? 12.304 -18.373 0.416 1.00 67.44 88 LYS A C 1
ATOM 723 O O . LYS A 1 88 ? 12.625 -19.354 1.077 1.00 67.44 88 LYS A O 1
ATOM 728 N N . GLY A 1 89 ? 11.209 -17.661 0.703 1.00 63.72 89 GLY A N 1
ATOM 729 C CA . GLY A 1 89 ? 10.371 -17.854 1.896 1.00 63.72 89 GLY A CA 1
ATOM 730 C C . GLY A 1 89 ? 10.996 -17.392 3.223 1.00 63.72 89 GLY A C 1
ATOM 731 O O . GLY A 1 89 ? 10.517 -17.777 4.285 1.00 63.72 89 GLY A O 1
ATOM 732 N N . ASN A 1 90 ? 12.081 -16.612 3.198 1.00 62.44 90 ASN A N 1
ATOM 733 C CA . ASN A 1 90 ? 12.755 -16.104 4.387 1.00 62.44 90 ASN A CA 1
ATOM 734 C C . ASN A 1 90 ? 12.493 -14.602 4.531 1.00 62.44 90 ASN A C 1
ATOM 736 O O . ASN A 1 90 ? 13.197 -13.760 3.962 1.00 62.44 90 ASN A O 1
ATOM 740 N N . ARG A 1 91 ? 11.466 -14.278 5.321 1.00 59.16 91 ARG A N 1
ATOM 741 C CA . ARG A 1 91 ? 11.138 -12.908 5.717 1.00 59.16 91 ARG A CA 1
ATOM 742 C C . ARG A 1 91 ? 12.392 -12.233 6.286 1.00 59.16 91 ARG A C 1
ATOM 744 O O . ARG A 1 91 ? 13.082 -12.805 7.132 1.00 59.16 91 ARG A O 1
ATOM 751 N N . ARG A 1 92 ? 12.695 -11.010 5.832 1.00 53.56 92 ARG A N 1
ATOM 752 C CA . ARG A 1 92 ? 13.757 -10.205 6.449 1.00 53.56 92 ARG A CA 1
ATOM 753 C C . ARG A 1 92 ? 13.394 -10.048 7.933 1.00 53.56 92 ARG A C 1
ATOM 755 O O . ARG A 1 92 ? 12.303 -9.586 8.249 1.00 53.56 92 ARG A O 1
ATOM 762 N N . LYS A 1 93 ? 14.266 -10.509 8.834 1.00 49.28 93 LYS A N 1
ATOM 763 C CA . LYS A 1 93 ? 14.167 -10.179 10.258 1.00 49.28 93 LYS A CA 1
ATOM 764 C C . LYS A 1 93 ? 14.653 -8.741 10.395 1.00 49.28 93 LYS A C 1
ATOM 766 O O . LYS A 1 93 ? 15.850 -8.524 10.569 1.00 49.28 93 LYS A O 1
ATOM 771 N N . GLU A 1 94 ? 13.768 -7.785 10.143 1.00 49.78 94 GLU A N 1
ATOM 772 C CA . GLU A 1 94 ? 13.876 -6.517 10.866 1.00 49.78 94 GLU A CA 1
ATOM 773 C C . GLU A 1 94 ? 13.526 -6.731 12.341 1.00 49.78 94 GLU A C 1
ATOM 775 O O . GLU A 1 94 ? 12.679 -7.616 12.620 1.00 49.78 94 GLU A O 1
#

pLDDT: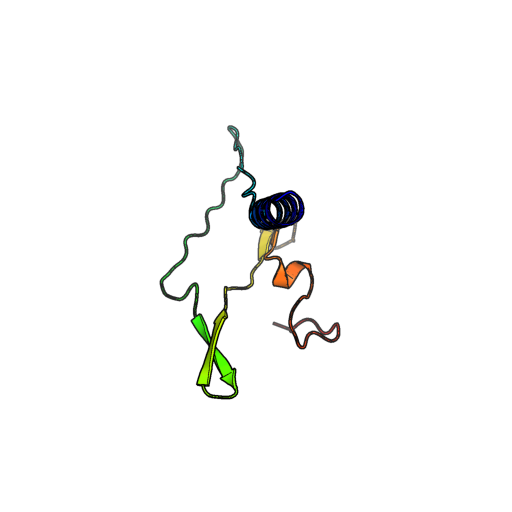 mean 81.93, std 11.78, range [49.28, 98.12]

Secondary structure (DSSP, 8-state):
-HHHHHHHHHHHHTT----PPPP---TTPPP------GGGSEEEE-GGG-EEEE----EEEEE-TT--EEEEEEE-HHHHTT-STT-TT-----

Nearest PDB structures (foldseek):
  5fja-assembly1_N  TM=2.440E-01  e=7.919E+00  Saccharomyces cerevisiae